Protein AF-A0A396L879-F1 (afdb_monomer_lite)

Foldseek 3Di:
DDDPVNVVVVVVVVVVVVVVVVVVVVVVVVVVVVVLVVLVVLLVVVVVVVVCVVVVDDPVPDDPVVVVVVCVVCVVVCCVVVDPPPDDSVNSSVVSVVVVVVVVVPDDPPPPPPPPDDPPDDDDDD

Secondary structure (DSSP, 8-state):
---HHHHHHHHHHHHHHHHHHHHHHHHHHHHHHHHHHHHHHHHHHHHHHHHHHHH-S-TTT--HHHHHHHHHHTHHHHHHHH--TT--HHHHHHHHHHHHHHHHHH--------------------

pLDDT: mean 85.1, std 18.39, range [39.44, 97.62]

Radius of gyration: 29.92 Å; chains: 1; bounding box: 46×77×91 Å

Structure (mmCIF, N/CA/C/O backbone):
data_AF-A0A396L879-F1
#
_entry.id   AF-A0A396L879-F1
#
loop_
_atom_site.group_PDB
_atom_site.id
_atom_site.type_symbol
_atom_site.label_atom_id
_atom_site.label_alt_id
_atom_site.label_comp_id
_atom_site.label_asym_id
_atom_site.label_entity_id
_atom_site.label_seq_id
_atom_site.pdbx_PDB_ins_code
_atom_site.Cartn_x
_atom_site.Cartn_y
_atom_site.Cartn_z
_atom_site.occupancy
_atom_site.B_iso_or_equiv
_atom_site.auth_seq_id
_atom_site.auth_comp_id
_atom_site.auth_asym_id
_atom_site.auth_atom_id
_atom_site.pdbx_PDB_model_num
ATOM 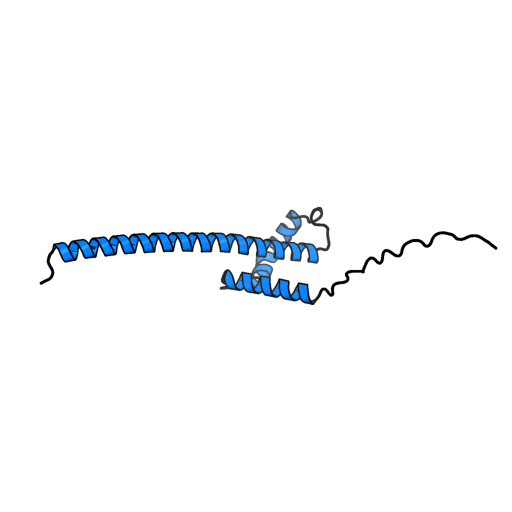1 N N . MET A 1 1 ? -22.678 -3.449 53.015 1.00 74.94 1 MET A N 1
ATOM 2 C CA . MET A 1 1 ? -22.631 -4.714 52.253 1.00 74.94 1 MET A CA 1
ATOM 3 C C . MET A 1 1 ? -23.192 -4.381 50.881 1.00 74.94 1 MET A C 1
ATOM 5 O O . MET A 1 1 ? -24.262 -3.789 50.853 1.00 74.94 1 MET A O 1
ATOM 9 N N . ALA A 1 2 ? -22.449 -4.598 49.793 1.00 76.88 2 ALA A N 1
ATOM 10 C CA . ALA A 1 2 ? -22.960 -4.286 48.455 1.00 76.88 2 ALA A CA 1
ATOM 11 C C . ALA A 1 2 ? -24.166 -5.185 48.154 1.00 76.88 2 ALA A C 1
ATOM 13 O O . ALA A 1 2 ? -24.121 -6.385 48.440 1.00 76.88 2 ALA A O 1
ATOM 14 N N . THR A 1 3 ? -25.242 -4.595 47.649 1.00 87.31 3 THR A N 1
ATOM 15 C CA . THR A 1 3 ? -26.474 -5.313 47.326 1.00 87.31 3 THR A CA 1
ATOM 16 C C . THR A 1 3 ? -26.367 -5.953 45.946 1.00 87.31 3 THR A C 1
ATOM 18 O O . THR A 1 3 ? -25.533 -5.572 45.128 1.00 87.31 3 THR A O 1
ATOM 21 N N . ILE A 1 4 ? -27.212 -6.948 45.674 1.00 89.12 4 ILE A N 1
ATOM 22 C CA . ILE A 1 4 ? -27.250 -7.625 44.369 1.00 89.12 4 ILE A CA 1
ATOM 23 C C . ILE A 1 4 ? -27.503 -6.609 43.237 1.00 89.12 4 ILE A C 1
ATOM 25 O O . ILE A 1 4 ? -26.839 -6.679 42.206 1.00 89.12 4 ILE A O 1
ATOM 29 N N . GLN A 1 5 ? -28.343 -5.596 43.478 1.00 86.88 5 GLN A N 1
ATOM 30 C CA . GLN A 1 5 ? -28.593 -4.496 42.537 1.00 86.88 5 GLN A CA 1
ATOM 31 C C . GLN A 1 5 ? -27.338 -3.669 42.223 1.00 86.88 5 GLN A C 1
ATOM 33 O O . GLN A 1 5 ? -27.098 -3.341 41.063 1.00 86.88 5 GLN A O 1
ATOM 38 N N . ASP A 1 6 ? -26.481 -3.397 43.215 1.00 89.06 6 ASP A N 1
ATOM 39 C CA . ASP A 1 6 ? -25.217 -2.677 42.986 1.00 89.06 6 ASP A CA 1
ATOM 40 C C . ASP A 1 6 ? -24.282 -3.454 42.040 1.00 89.06 6 ASP A C 1
ATOM 42 O O . ASP A 1 6 ? -23.508 -2.864 41.279 1.00 89.06 6 ASP A O 1
ATOM 46 N N . PHE A 1 7 ? -24.332 -4.790 42.079 1.00 89.25 7 PHE A N 1
ATOM 47 C CA . PHE A 1 7 ? -23.573 -5.640 41.161 1.00 89.25 7 PHE A CA 1
ATOM 48 C C . PHE A 1 7 ? -24.203 -5.690 39.768 1.00 89.25 7 PHE A C 1
ATOM 50 O O . PHE A 1 7 ? -23.469 -5.616 38.782 1.00 89.25 7 PHE A O 1
ATOM 57 N N . GLU A 1 8 ? -25.530 -5.758 39.671 1.00 91.00 8 GLU A N 1
ATOM 58 C CA . GLU A 1 8 ? -26.256 -5.727 38.396 1.00 91.00 8 GLU A CA 1
ATOM 59 C C . GLU A 1 8 ? -25.994 -4.425 37.627 1.00 91.00 8 GLU A C 1
ATOM 61 O O . GLU A 1 8 ? -25.589 -4.474 36.462 1.00 91.00 8 GLU A O 1
ATOM 66 N N . GLU A 1 9 ? -26.080 -3.268 38.291 1.00 91.81 9 GLU A N 1
ATOM 67 C CA . GLU A 1 9 ? -25.756 -1.977 37.673 1.00 91.81 9 GLU A CA 1
ATOM 68 C C . GLU A 1 9 ? -24.299 -1.896 37.204 1.00 91.81 9 GLU A C 1
ATOM 70 O O . GLU A 1 9 ? -23.996 -1.318 36.156 1.00 91.81 9 GLU A O 1
ATOM 75 N N . ARG A 1 10 ? -23.361 -2.449 37.983 1.00 92.88 10 ARG A N 1
ATOM 76 C CA . ARG A 1 10 ? -21.940 -2.473 37.606 1.00 92.88 10 ARG A CA 1
ATOM 77 C C . ARG A 1 10 ? -21.701 -3.358 36.389 1.00 92.88 10 ARG A C 1
ATOM 79 O O . ARG A 1 10 ? -20.931 -2.963 35.516 1.00 92.88 10 ARG A O 1
ATOM 86 N N . ILE A 1 11 ? -22.370 -4.508 36.308 1.00 93.75 11 ILE A N 1
ATOM 87 C CA . ILE A 1 11 ? -22.310 -5.401 35.144 1.00 93.75 11 ILE A CA 1
ATOM 88 C C . ILE A 1 11 ? -22.859 -4.688 33.907 1.00 93.75 11 ILE A C 1
ATOM 90 O O . ILE A 1 11 ? -22.257 -4.763 32.836 1.00 93.75 11 ILE A O 1
ATOM 94 N N . GLU A 1 12 ? -23.971 -3.967 34.035 1.00 92.75 12 GLU A N 1
ATOM 95 C CA . GLU A 1 12 ? -24.565 -3.239 32.915 1.00 92.75 12 GLU A CA 1
ATOM 96 C C . GLU A 1 12 ? -23.673 -2.081 32.438 1.00 92.75 12 GLU A C 1
ATOM 98 O O . GLU A 1 12 ? -23.410 -1.954 31.237 1.00 92.75 12 GLU A O 1
ATOM 103 N N . LYS A 1 13 ? -23.095 -1.311 33.369 1.00 94.38 13 LYS A N 1
ATOM 104 C CA . LYS A 1 13 ? -22.106 -0.262 33.058 1.00 94.38 13 LYS A CA 1
ATOM 105 C C . LYS A 1 13 ? -20.882 -0.840 32.336 1.00 94.38 13 LYS A C 1
ATOM 107 O O . LYS A 1 13 ? -20.477 -0.303 31.305 1.00 94.38 13 LYS A O 1
ATOM 112 N N . GLN A 1 14 ? -20.342 -1.969 32.799 1.00 94.88 14 GLN A N 1
ATOM 113 C CA . GLN A 1 14 ? -19.202 -2.637 32.156 1.00 94.88 14 GLN A CA 1
ATOM 114 C C . GLN A 1 14 ? -19.534 -3.179 30.760 1.00 94.88 14 GLN A C 1
ATOM 116 O O . GLN A 1 14 ? -18.724 -3.049 29.842 1.00 94.88 14 GLN A O 1
ATOM 121 N N . LYS A 1 15 ? -20.732 -3.743 30.558 1.00 94.12 15 LYS A N 1
ATOM 122 C CA . LYS A 1 15 ? -21.195 -4.175 29.228 1.00 94.12 15 LYS A CA 1
ATOM 123 C C . LYS A 1 15 ? -21.300 -2.995 28.261 1.00 94.12 15 LYS A C 1
ATOM 125 O O . LYS A 1 15 ? -20.865 -3.103 27.114 1.00 94.12 15 LYS A O 1
ATOM 130 N N . ALA A 1 16 ? -21.820 -1.858 28.723 1.00 95.31 16 ALA A N 1
ATOM 131 C CA . ALA A 1 16 ? -21.895 -0.644 27.916 1.00 95.31 16 ALA A CA 1
ATOM 132 C C . ALA A 1 16 ? -20.500 -0.086 27.572 1.00 95.31 16 ALA A C 1
ATOM 134 O O . ALA A 1 16 ? -20.274 0.374 26.450 1.00 95.31 16 ALA A O 1
ATOM 135 N N . GLU A 1 17 ? -19.546 -0.137 28.503 1.00 95.00 17 GLU A N 1
ATOM 136 C CA . GLU A 1 17 ? -18.156 0.256 28.247 1.00 95.00 17 GLU A CA 1
ATOM 137 C C . GLU A 1 17 ? -17.456 -0.673 27.250 1.00 95.00 17 GLU A C 1
ATOM 139 O O . GLU A 1 17 ? -16.808 -0.182 26.321 1.00 95.00 17 GLU A O 1
ATOM 144 N N . LEU A 1 18 ? -17.647 -1.991 27.368 1.00 95.69 18 LEU A N 1
ATOM 145 C CA . LEU A 1 18 ? -17.134 -2.965 26.402 1.00 95.69 18 LEU A CA 1
ATOM 146 C C . LEU A 1 18 ? -17.677 -2.701 24.997 1.00 95.69 18 LEU A C 1
ATOM 148 O O . LEU A 1 18 ? -16.894 -2.594 24.054 1.00 95.69 18 LEU A O 1
ATOM 152 N N . ALA A 1 19 ? -18.987 -2.482 24.857 1.00 95.44 19 ALA A N 1
ATOM 153 C CA . ALA A 1 19 ? -19.594 -2.160 23.566 1.00 95.44 19 ALA A CA 1
ATOM 154 C C . ALA A 1 19 ? -19.004 -0.875 22.948 1.00 95.44 19 ALA A C 1
ATOM 156 O O . ALA A 1 19 ? -18.716 -0.823 21.748 1.00 95.44 19 ALA A O 1
ATOM 157 N N . LYS A 1 20 ? -18.753 0.160 23.764 1.00 95.75 20 LYS A N 1
ATOM 158 C CA . LYS A 1 20 ? -18.093 1.397 23.309 1.00 95.75 20 LYS A CA 1
ATOM 159 C C . LYS A 1 20 ? -16.655 1.145 22.851 1.00 95.75 20 LYS A C 1
ATOM 161 O O . LYS A 1 20 ? -16.229 1.724 21.849 1.00 95.75 20 LYS A O 1
ATOM 166 N N . LEU A 1 21 ? -15.897 0.313 23.564 1.00 96.06 21 LEU A N 1
ATOM 167 C CA . LEU A 1 21 ? -14.520 -0.027 23.195 1.00 96.06 21 LEU A CA 1
ATOM 168 C C . LEU A 1 21 ? -14.460 -0.866 21.915 1.00 96.06 21 LEU A C 1
ATOM 170 O O . LEU A 1 21 ? -13.636 -0.584 21.046 1.00 96.06 21 LEU A O 1
ATOM 174 N N . GLU A 1 22 ? -15.364 -1.826 21.744 1.00 95.12 22 GLU A N 1
ATOM 175 C CA . GLU A 1 22 ? -15.472 -2.612 20.513 1.00 95.12 22 GLU A CA 1
ATOM 176 C C . GLU A 1 22 ? -15.817 -1.742 19.301 1.00 95.12 22 GLU A C 1
ATOM 178 O O . GLU A 1 22 ? -15.219 -1.898 18.233 1.00 95.12 22 GLU A O 1
ATOM 183 N N . ALA A 1 23 ? -16.731 -0.780 19.464 1.00 96.00 23 ALA A N 1
ATOM 184 C CA . ALA A 1 23 ? -17.054 0.181 18.414 1.00 96.00 23 ALA A CA 1
ATOM 185 C C . ALA A 1 23 ? -15.834 1.041 18.041 1.00 96.00 23 ALA A C 1
ATOM 187 O O . ALA A 1 23 ? -15.517 1.185 16.857 1.00 96.00 23 ALA A O 1
ATOM 188 N N . LYS A 1 24 ? -15.096 1.551 19.039 1.00 96.00 24 LYS A N 1
ATOM 189 C CA . LYS A 1 24 ? -13.851 2.309 18.816 1.00 96.00 24 LYS A CA 1
ATOM 190 C C . LYS A 1 24 ? -12.784 1.469 18.112 1.00 96.00 24 LYS A C 1
ATOM 192 O O . LYS A 1 24 ? -12.133 1.970 17.199 1.00 96.00 24 LYS A O 1
ATOM 197 N N . LYS A 1 25 ? -12.625 0.197 18.489 1.00 96.31 25 LYS A N 1
ATOM 198 C CA . LYS A 1 25 ? -11.681 -0.729 17.846 1.00 96.31 25 LYS A CA 1
ATOM 199 C C . LYS A 1 25 ? -12.023 -0.933 16.370 1.00 96.31 25 LYS A C 1
ATOM 201 O O . LYS A 1 25 ? -11.161 -0.731 15.518 1.00 96.31 25 LYS A O 1
ATOM 206 N N . LYS A 1 26 ? -13.287 -1.242 16.058 1.00 96.38 26 LYS A N 1
ATOM 207 C CA . LYS A 1 26 ? -13.755 -1.410 14.669 1.00 96.38 26 LYS A CA 1
ATOM 208 C C . LYS A 1 26 ? -13.527 -0.152 13.831 1.00 96.38 26 LYS A C 1
ATOM 210 O O . LYS A 1 26 ? -13.155 -0.248 12.663 1.00 96.38 26 LYS A O 1
ATOM 215 N N . GLU A 1 27 ? -13.736 1.023 14.416 1.00 95.75 27 GLU A N 1
ATOM 216 C CA . GLU A 1 27 ? -13.508 2.298 13.736 1.00 95.75 27 GLU A CA 1
ATOM 217 C C . GLU A 1 27 ? -12.018 2.561 13.464 1.00 95.75 27 GLU A C 1
ATOM 219 O O . GLU A 1 27 ? -11.640 2.943 12.355 1.00 95.75 27 GLU A O 1
ATOM 224 N N . LEU A 1 28 ? -11.142 2.296 14.435 1.00 95.69 28 LEU A N 1
ATOM 225 C CA . LEU A 1 28 ? -9.695 2.410 14.236 1.00 95.69 28 LEU A CA 1
ATOM 226 C C . LEU A 1 28 ? -9.185 1.434 13.168 1.00 95.69 28 LEU A C 1
ATOM 228 O O . LEU A 1 28 ? -8.383 1.819 12.318 1.00 95.69 28 LEU A O 1
ATOM 232 N N . GLU A 1 29 ? -9.691 0.202 13.143 1.00 95.81 29 GLU A N 1
ATOM 233 C CA . GLU A 1 29 ? -9.354 -0.780 12.108 1.00 95.81 29 GLU A CA 1
ATOM 234 C C . GLU A 1 29 ? -9.775 -0.319 10.705 1.00 95.81 29 GLU A C 1
ATOM 236 O O . GLU A 1 29 ? -9.029 -0.518 9.742 1.00 95.81 29 GLU A O 1
ATOM 241 N N . LYS A 1 30 ? -10.942 0.330 10.566 1.00 96.69 30 LYS A N 1
ATOM 242 C CA . LYS A 1 30 ? -11.360 0.943 9.293 1.00 96.69 30 LYS A CA 1
ATOM 243 C C . LYS A 1 30 ? -10.380 2.029 8.856 1.00 96.69 30 LYS A C 1
ATOM 245 O O . LYS A 1 30 ? -9.899 1.981 7.725 1.00 96.69 30 LYS A O 1
ATOM 250 N N . LYS A 1 31 ? -10.005 2.937 9.762 1.00 96.06 31 LYS A N 1
ATOM 251 C CA . LYS A 1 31 ? -9.030 4.005 9.479 1.00 96.06 31 LYS A CA 1
ATOM 252 C C . LYS A 1 31 ? -7.669 3.457 9.066 1.00 96.06 31 LYS A C 1
ATOM 254 O O . LYS A 1 31 ? -7.068 3.958 8.116 1.00 96.06 31 LYS A O 1
ATOM 259 N N . ILE A 1 32 ? -7.189 2.407 9.735 1.00 94.62 32 ILE A N 1
ATOM 260 C CA . ILE A 1 32 ? -5.931 1.742 9.375 1.00 94.62 32 ILE A CA 1
ATOM 261 C C . ILE A 1 32 ? -6.025 1.155 7.965 1.00 94.62 32 ILE A C 1
ATOM 263 O O . ILE A 1 32 ? -5.120 1.379 7.158 1.00 94.62 32 ILE A O 1
ATOM 267 N N . ARG A 1 33 ? -7.124 0.464 7.636 1.00 94.88 33 ARG A N 1
ATOM 268 C CA . ARG A 1 33 ? -7.346 -0.104 6.296 1.00 94.88 33 ARG A CA 1
ATOM 269 C C . ARG A 1 33 ? -7.386 0.966 5.208 1.00 94.88 33 ARG A C 1
ATOM 271 O O . ARG A 1 33 ? -6.711 0.824 4.191 1.00 94.88 33 ARG A O 1
ATOM 278 N N . GLU A 1 34 ? -8.128 2.046 5.422 1.00 95.81 34 GLU A N 1
ATOM 279 C CA . GLU A 1 34 ? -8.226 3.149 4.460 1.00 95.81 34 GLU A CA 1
ATOM 280 C C . GLU A 1 34 ? -6.888 3.856 4.248 1.00 95.81 34 GLU A C 1
ATOM 282 O O . GLU A 1 34 ? -6.482 4.102 3.111 1.00 95.81 34 GLU A O 1
ATOM 287 N N . ARG A 1 35 ? -6.170 4.149 5.336 1.00 96.06 35 ARG A N 1
ATOM 288 C CA . ARG A 1 35 ? -4.829 4.735 5.279 1.00 96.06 35 ARG A CA 1
ATOM 289 C C . ARG A 1 35 ? -3.868 3.829 4.515 1.00 96.06 35 ARG A C 1
ATOM 291 O O . ARG A 1 35 ? -3.163 4.315 3.636 1.00 96.06 35 ARG A O 1
ATOM 298 N N . ASN A 1 36 ? -3.882 2.524 4.792 1.00 95.38 36 ASN A N 1
ATOM 299 C CA . ASN A 1 36 ? -3.024 1.568 4.098 1.00 95.38 36 ASN A CA 1
ATOM 300 C C . ASN A 1 36 ? -3.352 1.501 2.597 1.00 95.38 36 ASN A C 1
ATOM 302 O O . ASN A 1 36 ? -2.448 1.500 1.766 1.00 95.38 36 ASN A O 1
ATOM 306 N N . ARG A 1 37 ? -4.639 1.556 2.225 1.00 95.81 37 ARG A N 1
ATOM 307 C CA . ARG A 1 37 ? -5.058 1.647 0.816 1.00 95.81 37 ARG A CA 1
ATOM 308 C C . ARG A 1 37 ? -4.499 2.901 0.137 1.00 95.81 37 ARG A C 1
ATOM 310 O O . ARG A 1 37 ? -3.949 2.802 -0.959 1.00 95.81 37 ARG A O 1
ATOM 317 N N . LYS A 1 38 ? -4.601 4.064 0.791 1.00 96.94 38 LYS A N 1
ATOM 318 C CA . LYS A 1 38 ? -4.058 5.333 0.274 1.00 96.94 38 LYS A CA 1
ATOM 319 C C . LYS A 1 38 ? -2.542 5.260 0.100 1.00 96.94 38 LYS A C 1
ATOM 321 O O . LYS A 1 38 ? -2.027 5.613 -0.955 1.00 96.94 38 LYS A O 1
ATOM 326 N N . TRP A 1 39 ? -1.824 4.782 1.112 1.00 97.00 39 TRP A N 1
ATOM 327 C CA . TRP A 1 39 ? -0.366 4.685 1.061 1.00 97.00 39 TRP A CA 1
ATOM 328 C C . TRP A 1 39 ? 0.116 3.691 0.012 1.00 97.00 39 TRP A C 1
ATOM 330 O O . TRP A 1 39 ? 1.033 4.021 -0.735 1.00 97.00 39 TRP A O 1
ATOM 340 N N . ARG A 1 40 ? -0.548 2.538 -0.124 1.00 96.81 40 ARG A N 1
ATOM 341 C CA . ARG A 1 40 ? -0.262 1.580 -1.196 1.00 96.81 40 ARG A CA 1
ATOM 342 C C . ARG A 1 40 ? -0.387 2.231 -2.572 1.00 96.81 40 ARG A C 1
ATOM 344 O O . ARG A 1 40 ? 0.540 2.122 -3.362 1.00 96.81 40 ARG A O 1
ATOM 351 N N . SER A 1 41 ? -1.475 2.962 -2.829 1.00 96.38 41 SER A N 1
ATOM 352 C CA . SER A 1 41 ? -1.667 3.668 -4.105 1.00 96.38 41 SER A CA 1
ATOM 353 C C . SER A 1 41 ? -0.535 4.652 -4.406 1.00 96.38 41 SER A C 1
ATOM 355 O O . SER A 1 41 ? -0.063 4.711 -5.537 1.00 96.38 41 SER A O 1
ATOM 357 N N . LEU A 1 42 ? -0.081 5.410 -3.402 1.00 96.12 42 LEU A N 1
ATOM 358 C CA . LEU A 1 42 ? 1.012 6.372 -3.568 1.00 96.12 42 LEU A CA 1
ATOM 359 C C . LEU A 1 42 ? 2.349 5.688 -3.878 1.00 96.12 42 LEU A C 1
ATOM 361 O O . LEU A 1 42 ? 3.111 6.183 -4.707 1.00 96.12 42 LEU A O 1
ATOM 365 N N . VAL A 1 43 ? 2.638 4.566 -3.215 1.00 95.38 43 VAL A N 1
ATOM 366 C CA . VAL A 1 43 ? 3.856 3.785 -3.467 1.00 95.38 43 VAL A CA 1
ATOM 367 C C . VAL A 1 43 ? 3.822 3.184 -4.870 1.00 95.38 43 VAL A C 1
ATOM 369 O O . VAL A 1 43 ? 4.800 3.316 -5.597 1.00 95.38 43 VAL A O 1
ATOM 372 N N . THR A 1 44 ? 2.696 2.594 -5.284 1.00 94.88 44 THR A N 1
ATOM 373 C CA . THR A 1 44 ? 2.542 2.022 -6.630 1.00 94.88 44 THR A CA 1
ATOM 374 C C . THR A 1 44 ? 2.709 3.079 -7.720 1.00 94.88 44 THR A C 1
ATOM 376 O O . THR A 1 44 ? 3.434 2.836 -8.678 1.00 94.88 44 THR A O 1
ATOM 379 N N . HIS A 1 45 ? 2.120 4.268 -7.553 1.00 95.12 45 HIS A N 1
ATOM 380 C CA . HIS A 1 45 ? 2.297 5.370 -8.504 1.00 95.12 45 HIS A CA 1
ATOM 381 C C . HIS A 1 45 ? 3.770 5.781 -8.626 1.00 95.12 45 HIS A C 1
ATOM 383 O O . HIS A 1 45 ? 4.320 5.832 -9.720 1.00 95.12 45 HIS A O 1
ATOM 389 N N . SER A 1 46 ? 4.440 5.991 -7.490 1.00 94.31 46 SER A N 1
ATOM 390 C CA . SER A 1 46 ? 5.859 6.358 -7.460 1.00 94.31 46 SER A CA 1
ATOM 391 C C . SER A 1 46 ? 6.781 5.274 -8.032 1.00 94.31 46 SER A C 1
ATOM 393 O O . SER A 1 46 ? 7.857 5.599 -8.538 1.00 94.31 46 SER A O 1
ATOM 395 N N . ALA A 1 47 ? 6.418 3.998 -7.900 1.00 93.94 47 ALA A N 1
ATOM 396 C CA . ALA A 1 47 ? 7.149 2.898 -8.518 1.00 93.94 47 ALA A CA 1
ATOM 397 C C . ALA A 1 47 ? 6.963 2.914 -10.043 1.00 93.94 47 ALA A C 1
ATOM 399 O O . ALA A 1 47 ? 7.953 2.858 -10.764 1.00 93.94 47 ALA A O 1
ATOM 400 N N . GLY A 1 48 ? 5.728 3.094 -10.526 1.00 93.88 48 GLY A N 1
ATOM 401 C CA . GLY A 1 48 ? 5.428 3.227 -11.956 1.00 93.88 48 GLY A CA 1
ATOM 402 C C . GLY A 1 48 ? 6.153 4.406 -12.611 1.00 93.88 48 GLY A C 1
ATOM 403 O O . GLY A 1 48 ? 6.773 4.235 -13.653 1.00 93.88 48 GLY A O 1
ATOM 404 N N . GLU A 1 49 ? 6.187 5.569 -11.953 1.00 93.62 49 GLU A N 1
ATOM 405 C CA . GLU A 1 49 ? 7.004 6.715 -12.390 1.00 93.62 49 GLU A CA 1
ATOM 406 C C . GLU A 1 49 ? 8.489 6.355 -12.531 1.00 93.62 49 GLU A C 1
ATOM 408 O O . GLU A 1 49 ? 9.158 6.821 -13.449 1.00 93.62 49 GLU A O 1
ATOM 413 N N . SER A 1 50 ? 9.018 5.526 -11.624 1.00 93.19 50 SER A N 1
ATOM 414 C CA . SER A 1 50 ? 10.425 5.111 -11.675 1.00 93.19 50 SER A CA 1
ATOM 415 C C . SER A 1 50 ? 10.690 4.199 -12.871 1.00 93.19 50 SER A C 1
ATOM 417 O O . SER A 1 50 ? 11.726 4.337 -13.511 1.00 93.19 50 SER A O 1
ATOM 419 N N . VAL A 1 51 ? 9.748 3.305 -13.192 1.00 94.38 51 VAL A N 1
ATOM 420 C CA . VAL A 1 51 ? 9.821 2.448 -14.384 1.00 94.38 51 VAL A CA 1
ATOM 421 C C . VAL A 1 51 ? 9.767 3.299 -15.652 1.00 94.38 51 VAL A C 1
ATOM 423 O O . VAL A 1 51 ? 10.649 3.173 -16.493 1.00 94.38 51 VAL A O 1
ATOM 426 N N . LEU A 1 52 ? 8.803 4.219 -15.762 1.00 94.62 52 LEU A N 1
ATOM 427 C CA . LEU A 1 52 ? 8.685 5.111 -16.922 1.00 94.62 52 LEU A CA 1
ATOM 428 C C . LEU A 1 52 ? 9.941 5.969 -17.115 1.00 94.62 52 LEU A C 1
ATOM 430 O O . LEU A 1 52 ? 10.464 6.063 -18.222 1.00 94.62 52 LEU A O 1
ATOM 434 N N . SER A 1 53 ? 10.476 6.531 -16.028 1.00 93.44 53 SER A N 1
ATOM 435 C CA . SER A 1 53 ? 11.722 7.298 -16.070 1.00 93.44 53 SER A CA 1
ATOM 436 C C . SER A 1 53 ? 12.933 6.455 -16.478 1.00 93.44 53 SER A C 1
ATOM 438 O O . SER A 1 53 ? 13.853 7.004 -17.076 1.00 93.44 53 SER A O 1
ATOM 440 N N . ALA A 1 54 ? 12.971 5.166 -16.130 1.00 93.75 54 ALA A N 1
ATOM 441 C CA . ALA A 1 54 ? 14.085 4.281 -16.463 1.00 93.75 54 ALA A CA 1
ATOM 442 C C . ALA A 1 54 ? 14.037 3.805 -17.921 1.00 93.75 54 ALA A C 1
ATOM 444 O O . ALA A 1 54 ? 15.078 3.713 -18.565 1.00 93.75 54 ALA A O 1
ATOM 445 N N . VAL A 1 55 ? 12.840 3.513 -18.438 1.00 93.75 55 VAL A N 1
ATOM 446 C CA . 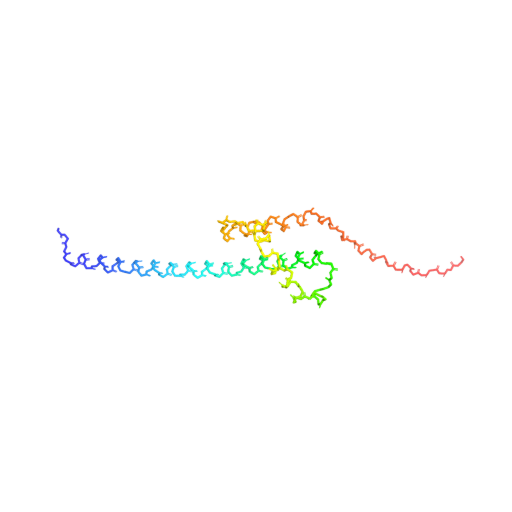VAL A 1 55 ? 12.649 3.089 -19.834 1.00 93.75 55 VAL A CA 1
ATOM 447 C C . VAL A 1 55 ? 12.792 4.276 -20.794 1.00 93.75 55 VAL A C 1
ATOM 449 O O . VAL A 1 55 ? 13.247 4.100 -21.920 1.00 93.75 55 VAL A O 1
ATOM 452 N N . GLY A 1 56 ? 12.447 5.492 -20.355 1.00 92.62 56 GLY A N 1
ATOM 453 C CA . GLY A 1 56 ? 12.618 6.717 -21.143 1.00 92.62 56 GLY A CA 1
ATOM 454 C C . GLY A 1 56 ? 11.627 6.868 -22.303 1.00 92.62 56 GLY A C 1
ATOM 455 O O . GLY A 1 56 ? 11.798 7.762 -23.128 1.00 92.62 56 GLY A O 1
ATOM 456 N N . CYS A 1 57 ? 10.601 6.015 -22.369 1.00 92.12 57 CYS A N 1
ATOM 457 C CA . CYS A 1 57 ? 9.520 6.099 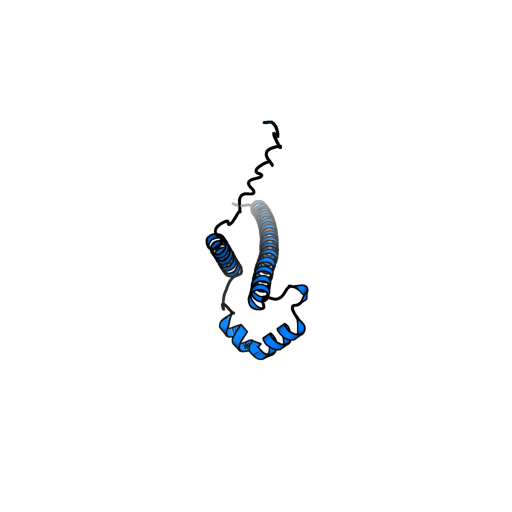-23.347 1.00 92.12 57 CYS A CA 1
ATOM 458 C C . CYS A 1 57 ? 8.311 6.865 -22.792 1.00 92.12 57 CYS A C 1
ATOM 460 O O . CYS A 1 57 ? 8.170 7.061 -21.578 1.00 92.12 57 CYS A O 1
ATOM 462 N N . ALA A 1 58 ? 7.400 7.270 -23.680 1.00 92.12 58 ALA A N 1
ATOM 463 C CA . ALA A 1 58 ? 6.111 7.797 -23.249 1.00 92.12 58 ALA A CA 1
ATOM 464 C C . ALA A 1 58 ? 5.277 6.698 -22.561 1.00 92.12 58 ALA A C 1
ATOM 466 O O . ALA A 1 58 ? 5.455 5.505 -22.812 1.00 92.12 58 ALA A O 1
ATOM 467 N N . TRP A 1 59 ? 4.330 7.083 -21.699 1.00 92.31 59 TRP A N 1
ATOM 468 C CA . TRP A 1 59 ? 3.530 6.112 -20.937 1.00 92.31 59 TRP A CA 1
ATOM 469 C C . TRP A 1 59 ? 2.666 5.209 -21.826 1.00 92.31 59 TRP A C 1
ATOM 471 O O . TRP A 1 59 ? 2.369 4.083 -21.441 1.00 92.31 59 TRP A O 1
ATOM 481 N N . GLN A 1 60 ? 2.282 5.688 -23.011 1.00 95.56 60 GLN A N 1
ATOM 482 C CA . GLN A 1 60 ? 1.518 4.936 -24.009 1.00 95.56 60 GLN A CA 1
ATOM 483 C C . GLN A 1 60 ? 2.367 3.907 -24.763 1.00 95.56 60 GLN A C 1
ATOM 485 O O . GLN A 1 60 ? 1.819 2.967 -25.328 1.00 95.56 60 GLN A O 1
ATOM 490 N N . GLU A 1 61 ? 3.683 4.112 -24.812 1.00 95.50 61 GLU A N 1
ATOM 491 C CA . GLU A 1 61 ? 4.628 3.275 -25.561 1.00 95.50 61 GLU A CA 1
ATOM 492 C C . GLU A 1 61 ? 5.185 2.129 -24.710 1.00 95.50 61 GLU A C 1
ATOM 494 O O . GLU A 1 61 ? 5.853 1.238 -25.231 1.00 95.50 61 GLU A O 1
ATOM 499 N N . LEU A 1 62 ? 4.913 2.141 -23.401 1.00 95.62 62 LEU A N 1
ATOM 500 C CA . LEU A 1 62 ? 5.341 1.085 -22.497 1.00 95.62 62 LEU A CA 1
ATOM 501 C C . LEU A 1 62 ? 4.576 -0.211 -22.803 1.00 95.62 62 LEU A C 1
ATOM 503 O O . LEU A 1 62 ? 3.396 -0.343 -22.473 1.00 95.62 62 LEU A O 1
ATOM 507 N N . ASP A 1 63 ? 5.273 -1.187 -23.381 1.00 96.06 63 ASP A N 1
ATOM 508 C CA . ASP A 1 63 ? 4.758 -2.545 -23.548 1.00 96.06 63 ASP A CA 1
ATOM 509 C C . ASP A 1 63 ? 4.720 -3.263 -22.189 1.00 96.06 63 ASP A C 1
ATOM 511 O O . ASP A 1 63 ? 5.739 -3.720 -21.658 1.00 96.06 63 ASP A O 1
ATOM 515 N N . LEU A 1 64 ? 3.516 -3.349 -21.622 1.00 95.12 64 LEU A N 1
ATOM 516 C CA . LEU A 1 64 ? 3.271 -4.014 -20.345 1.00 95.12 64 LEU A CA 1
ATOM 517 C C . LEU A 1 64 ? 3.490 -5.529 -20.424 1.00 95.12 64 LEU A C 1
ATOM 519 O O . LEU A 1 64 ? 3.986 -6.107 -19.462 1.00 95.12 64 LEU A O 1
ATOM 523 N N . ASP A 1 65 ? 3.212 -6.168 -21.564 1.00 97.00 65 ASP A N 1
ATOM 524 C CA . ASP A 1 65 ? 3.420 -7.609 -21.709 1.00 97.00 65 ASP A CA 1
ATOM 525 C C . ASP A 1 65 ? 4.918 -7.939 -21.749 1.00 97.00 65 ASP A C 1
ATOM 527 O O . ASP A 1 65 ? 5.366 -8.954 -21.210 1.00 97.00 65 ASP A O 1
ATOM 531 N N . ALA A 1 66 ? 5.725 -7.104 -22.412 1.00 96.44 66 ALA A N 1
ATOM 532 C CA . ALA A 1 66 ? 7.180 -7.246 -22.403 1.00 96.44 66 ALA A CA 1
ATOM 533 C C . ALA A 1 66 ? 7.762 -7.014 -21.001 1.00 96.44 66 ALA A C 1
ATOM 535 O O . ALA A 1 66 ? 8.609 -7.798 -20.563 1.00 96.44 66 ALA A O 1
ATOM 536 N N . LEU A 1 67 ? 7.276 -5.993 -20.284 1.00 95.50 67 LEU A N 1
ATOM 537 C CA . LEU A 1 67 ? 7.666 -5.724 -18.899 1.00 95.50 67 LEU A CA 1
ATOM 538 C C . LEU A 1 67 ? 7.321 -6.902 -17.976 1.00 95.50 67 LEU A C 1
ATOM 540 O O . LEU A 1 67 ? 8.174 -7.339 -17.205 1.00 95.50 67 LEU A O 1
ATOM 544 N N . ASP A 1 68 ? 6.117 -7.460 -18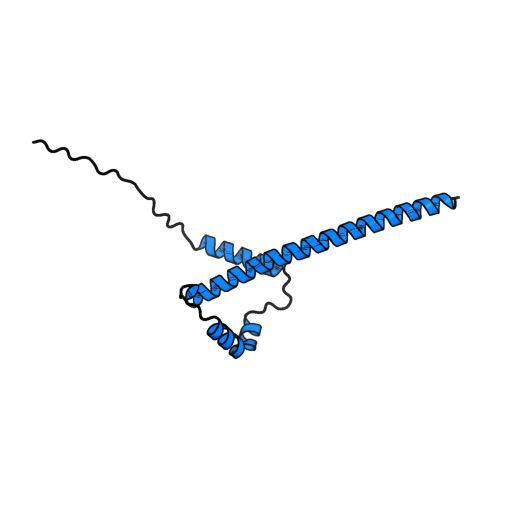.089 1.00 95.88 68 ASP A N 1
ATOM 545 C CA . ASP A 1 68 ? 5.680 -8.594 -17.272 1.00 95.88 68 ASP A CA 1
ATOM 546 C C . ASP A 1 68 ? 6.517 -9.848 -17.549 1.00 95.88 68 ASP A C 1
ATOM 548 O O . ASP A 1 68 ? 6.959 -10.517 -16.612 1.00 95.88 68 ASP A O 1
ATOM 552 N N . ARG A 1 69 ? 6.814 -10.148 -18.823 1.00 97.62 69 ARG A N 1
ATOM 553 C CA . ARG A 1 69 ? 7.708 -11.265 -19.185 1.00 97.62 69 ARG A CA 1
ATOM 554 C C . ARG A 1 69 ? 9.116 -11.071 -18.624 1.00 97.62 69 ARG A C 1
ATOM 556 O O . ARG A 1 69 ? 9.708 -12.038 -18.148 1.00 97.62 69 ARG A O 1
ATOM 563 N N . PHE A 1 70 ? 9.638 -9.845 -18.663 1.00 96.12 70 PHE A N 1
ATOM 564 C CA . PHE A 1 70 ? 10.948 -9.516 -18.103 1.00 96.12 70 PHE A CA 1
ATOM 565 C C . PHE A 1 70 ? 10.981 -9.681 -16.578 1.00 96.12 70 PHE A C 1
ATOM 567 O O . PHE A 1 70 ? 11.906 -10.290 -16.040 1.00 96.12 70 PHE A O 1
ATOM 574 N N . LEU A 1 71 ? 9.963 -9.181 -15.872 1.00 95.12 71 LEU A N 1
ATOM 575 C CA . LEU A 1 71 ? 9.864 -9.329 -14.420 1.00 95.12 71 LEU A CA 1
ATOM 576 C C . LEU A 1 71 ? 9.680 -10.792 -14.012 1.00 95.12 71 LEU A C 1
ATOM 578 O O . LEU A 1 71 ? 10.256 -11.218 -13.017 1.00 95.12 71 LEU A O 1
ATOM 582 N N . ALA A 1 72 ? 8.929 -11.576 -14.788 1.00 96.06 72 ALA A N 1
ATOM 583 C CA . ALA A 1 72 ? 8.765 -13.003 -14.542 1.00 96.06 72 ALA A CA 1
ATOM 584 C C . ALA A 1 72 ? 10.077 -13.783 -14.725 1.00 96.06 72 ALA A C 1
ATOM 586 O O . ALA A 1 72 ? 10.345 -14.700 -13.949 1.00 96.06 72 ALA A O 1
ATOM 587 N N . SER A 1 73 ? 10.914 -13.420 -15.706 1.00 97.56 73 SER A N 1
ATOM 588 C CA . SER A 1 73 ? 12.208 -14.081 -15.919 1.00 97.56 73 SER A CA 1
ATOM 589 C C . SER A 1 73 ? 13.282 -13.698 -14.896 1.00 97.56 73 SER A C 1
ATOM 591 O O . SER A 1 73 ? 14.244 -14.446 -14.742 1.00 97.56 73 SER A O 1
ATOM 593 N N . HIS A 1 74 ? 13.099 -12.595 -14.162 1.00 96.00 74 HIS A N 1
ATOM 594 C CA . HIS A 1 74 ? 14.024 -12.113 -13.125 1.00 96.00 74 HIS A CA 1
ATOM 595 C C . HIS A 1 74 ? 13.366 -12.019 -11.738 1.00 96.00 74 HIS A C 1
ATOM 597 O O . HIS A 1 74 ? 13.822 -11.265 -10.879 1.00 96.00 74 HIS A O 1
ATOM 603 N N . ALA A 1 75 ? 12.280 -12.763 -11.504 1.00 93.88 75 ALA A N 1
ATOM 604 C CA . ALA A 1 75 ? 11.430 -12.585 -10.326 1.00 93.88 75 ALA A CA 1
ATOM 605 C C . ALA A 1 75 ? 12.196 -12.732 -9.000 1.00 93.88 75 ALA A C 1
ATOM 607 O O . ALA A 1 75 ? 12.013 -11.916 -8.095 1.00 93.88 75 ALA A O 1
ATOM 608 N N . ASP A 1 76 ? 13.077 -13.730 -8.902 1.00 95.19 76 ASP A N 1
ATOM 609 C CA . ASP A 1 76 ? 13.853 -13.995 -7.687 1.00 95.19 76 ASP A CA 1
ATOM 610 C C . ASP A 1 76 ? 14.886 -12.894 -7.419 1.00 95.19 76 ASP A C 1
ATOM 612 O O . ASP A 1 76 ? 14.963 -12.377 -6.306 1.00 95.19 76 ASP A O 1
ATOM 616 N N . GLU A 1 77 ? 15.620 -12.463 -8.448 1.00 96.00 77 GLU A N 1
ATOM 617 C CA . GLU A 1 77 ? 16.614 -11.389 -8.340 1.00 96.00 77 GLU A CA 1
ATOM 618 C C . GLU A 1 77 ? 15.961 -10.056 -7.955 1.00 96.00 77 GLU A C 1
ATOM 620 O O . GLU A 1 77 ? 16.413 -9.365 -7.038 1.00 96.00 77 GLU A O 1
ATOM 625 N N . VAL A 1 78 ? 14.851 -9.714 -8.616 1.00 94.06 78 VAL A N 1
ATOM 626 C CA . VAL A 1 78 ? 14.070 -8.509 -8.317 1.00 94.06 78 VAL A CA 1
ATOM 627 C C . VAL A 1 78 ? 13.521 -8.571 -6.892 1.00 94.06 78 VAL A C 1
ATOM 629 O O . VAL A 1 78 ? 13.590 -7.581 -6.159 1.00 94.06 78 VAL A O 1
ATOM 632 N N . SER A 1 79 ? 13.000 -9.727 -6.476 1.00 93.38 79 SER A N 1
ATOM 633 C CA . SER A 1 79 ? 12.506 -9.940 -5.118 1.00 93.38 79 SER A CA 1
ATOM 634 C C . SER A 1 79 ? 13.617 -9.752 -4.086 1.00 93.38 79 SER A C 1
ATOM 636 O O . SER A 1 79 ? 13.441 -8.972 -3.148 1.00 93.38 79 SER A O 1
ATOM 638 N N . ASP A 1 80 ? 14.770 -10.395 -4.252 1.00 95.25 80 ASP A N 1
ATOM 639 C CA . ASP A 1 80 ? 15.863 -10.302 -3.284 1.00 95.25 80 ASP A CA 1
ATOM 640 C C . ASP A 1 80 ? 16.475 -8.898 -3.215 1.00 95.25 80 ASP A C 1
ATOM 642 O O . ASP A 1 80 ? 16.800 -8.426 -2.123 1.00 95.25 80 ASP A O 1
ATOM 646 N N . MET A 1 81 ? 16.566 -8.190 -4.343 1.00 94.50 81 MET A N 1
ATOM 647 C CA . MET A 1 81 ? 17.122 -6.837 -4.388 1.00 94.50 81 MET A CA 1
ATOM 648 C C . MET A 1 81 ? 16.159 -5.775 -3.837 1.00 94.50 81 MET A C 1
ATOM 650 O O . MET A 1 81 ? 16.582 -4.863 -3.123 1.00 94.50 81 MET A O 1
ATOM 654 N N . LEU A 1 82 ? 14.869 -5.850 -4.184 1.00 91.88 82 LEU A N 1
ATOM 655 C CA . LEU A 1 82 ? 13.913 -4.764 -3.926 1.00 91.88 82 LEU A CA 1
ATOM 656 C C . LEU A 1 82 ? 13.045 -4.988 -2.679 1.00 91.88 82 LEU A C 1
ATOM 658 O O . LEU A 1 82 ? 12.381 -4.053 -2.211 1.00 91.88 82 LEU A O 1
ATOM 662 N N . THR A 1 83 ? 13.043 -6.192 -2.101 1.00 93.69 83 THR A N 1
ATOM 663 C CA . THR A 1 83 ? 12.204 -6.502 -0.938 1.00 93.69 83 THR A CA 1
ATOM 664 C C . THR A 1 83 ? 12.859 -6.077 0.371 1.00 93.69 83 THR A C 1
ATOM 666 O O . THR A 1 83 ? 13.775 -6.711 0.888 1.00 93.69 83 THR A O 1
ATOM 669 N N . ALA A 1 84 ? 12.287 -5.059 1.014 1.00 93.25 84 ALA A N 1
ATOM 670 C CA . ALA A 1 84 ? 12.585 -4.759 2.412 1.00 93.25 84 ALA A CA 1
ATOM 671 C C . ALA A 1 84 ? 11.785 -5.678 3.346 1.00 93.25 84 ALA A C 1
ATOM 673 O O . ALA A 1 84 ? 10.664 -5.353 3.756 1.00 93.25 84 ALA A O 1
ATOM 674 N N . ARG A 1 85 ? 12.364 -6.844 3.654 1.00 91.25 85 ARG A N 1
ATOM 675 C CA . ARG A 1 85 ? 11.753 -7.865 4.519 1.00 91.25 85 ARG A CA 1
ATOM 676 C C . ARG A 1 85 ? 11.402 -7.272 5.893 1.00 91.25 85 ARG A C 1
ATOM 678 O O . ARG A 1 85 ? 12.196 -6.550 6.486 1.00 91.25 85 ARG A O 1
ATOM 685 N N . GLY A 1 86 ? 10.196 -7.563 6.385 1.00 91.00 86 GLY A N 1
ATOM 686 C CA . GLY A 1 86 ? 9.707 -7.075 7.683 1.00 91.00 86 GLY A CA 1
ATOM 687 C C . GLY A 1 86 ? 9.230 -5.616 7.714 1.00 91.00 86 GLY A C 1
ATOM 688 O O . GLY A 1 86 ? 8.863 -5.137 8.782 1.00 91.00 86 GLY A O 1
ATOM 689 N N . SER A 1 87 ? 9.203 -4.908 6.577 1.00 93.38 87 SER A N 1
ATOM 690 C CA . SER A 1 87 ? 8.729 -3.518 6.518 1.00 93.38 87 SER A CA 1
ATOM 691 C C . SER A 1 87 ? 7.259 -3.387 6.916 1.00 93.38 87 SER A C 1
ATOM 693 O O . SER A 1 87 ? 6.389 -4.076 6.379 1.00 93.38 87 SER A O 1
ATOM 695 N N . THR A 1 88 ? 6.967 -2.397 7.757 1.00 94.12 88 THR A N 1
ATOM 696 C CA . THR A 1 88 ? 5.594 -1.958 8.032 1.00 94.12 88 THR A CA 1
ATOM 697 C C . THR A 1 88 ? 5.088 -0.992 6.945 1.00 94.12 88 THR A C 1
ATOM 699 O O . THR A 1 88 ? 5.890 -0.445 6.172 1.00 94.12 88 THR A O 1
ATOM 702 N N . PRO A 1 89 ? 3.765 -0.749 6.847 1.00 92.88 89 PRO A N 1
ATOM 703 C CA . PRO A 1 89 ? 3.215 0.301 5.985 1.00 92.88 89 PRO A CA 1
ATOM 704 C C . PRO A 1 89 ? 3.779 1.698 6.285 1.00 92.88 89 PRO A C 1
ATOM 706 O O . PRO A 1 89 ? 3.978 2.499 5.370 1.00 92.88 89 PRO A O 1
ATOM 709 N N . GLU A 1 90 ? 4.054 1.991 7.554 1.00 94.81 90 GLU A N 1
ATOM 710 C CA . GLU A 1 90 ? 4.677 3.228 8.018 1.00 94.81 90 GLU A CA 1
ATOM 711 C C . GLU A 1 90 ? 6.091 3.393 7.451 1.00 94.81 90 GLU A C 1
ATOM 713 O O . GLU A 1 90 ? 6.408 4.452 6.905 1.00 94.81 90 GLU A O 1
ATOM 718 N N . ASP A 1 91 ? 6.908 2.338 7.489 1.00 95.25 91 ASP A N 1
ATOM 719 C CA . ASP A 1 91 ? 8.269 2.355 6.934 1.00 95.25 91 ASP A CA 1
ATOM 720 C C . ASP A 1 91 ? 8.261 2.583 5.417 1.00 95.25 91 ASP A C 1
ATOM 722 O O . ASP A 1 91 ? 9.100 3.303 4.867 1.00 95.25 91 ASP A O 1
ATOM 726 N N . ALA A 1 92 ? 7.297 1.986 4.710 1.00 94.31 92 ALA A N 1
ATOM 727 C CA . ALA A 1 92 ? 7.111 2.215 3.280 1.00 94.31 92 ALA A CA 1
ATOM 728 C C . ALA A 1 92 ? 6.741 3.681 2.994 1.00 94.31 92 ALA A C 1
ATOM 730 O O . ALA A 1 92 ? 7.318 4.307 2.098 1.00 94.31 92 ALA A O 1
ATOM 731 N N . LYS A 1 93 ? 5.834 4.264 3.790 1.00 94.88 93 LYS A N 1
ATOM 732 C CA . LYS A 1 93 ? 5.448 5.674 3.654 1.00 94.88 93 LYS A CA 1
ATOM 733 C C . LYS A 1 93 ? 6.610 6.621 3.955 1.00 94.88 93 LYS A C 1
ATOM 735 O O . LYS A 1 93 ? 6.815 7.571 3.201 1.00 94.88 93 LYS A O 1
ATOM 740 N N . ALA A 1 94 ? 7.392 6.348 4.997 1.00 95.44 94 ALA A N 1
ATOM 741 C CA . ALA A 1 94 ? 8.557 7.151 5.360 1.00 95.44 94 ALA A CA 1
ATOM 742 C C . ALA A 1 94 ? 9.611 7.170 4.241 1.00 95.44 94 ALA A C 1
ATOM 744 O O . ALA A 1 94 ? 10.139 8.231 3.902 1.00 95.44 94 ALA A O 1
ATOM 745 N N . ARG A 1 95 ? 9.871 6.018 3.607 1.00 94.75 95 ARG A N 1
ATOM 746 C CA . ARG A 1 95 ? 10.778 5.924 2.450 1.00 94.75 95 ARG A CA 1
ATOM 747 C C . ARG A 1 95 ? 10.264 6.701 1.244 1.00 94.75 95 ARG A C 1
ATOM 749 O O . ARG A 1 95 ? 11.039 7.422 0.616 1.00 94.75 95 ARG A O 1
ATOM 756 N N . LEU A 1 96 ? 8.964 6.615 0.959 1.00 94.31 96 LEU A N 1
ATOM 757 C CA . LEU A 1 96 ? 8.342 7.406 -0.101 1.00 94.31 96 LEU A CA 1
ATOM 758 C C . LEU A 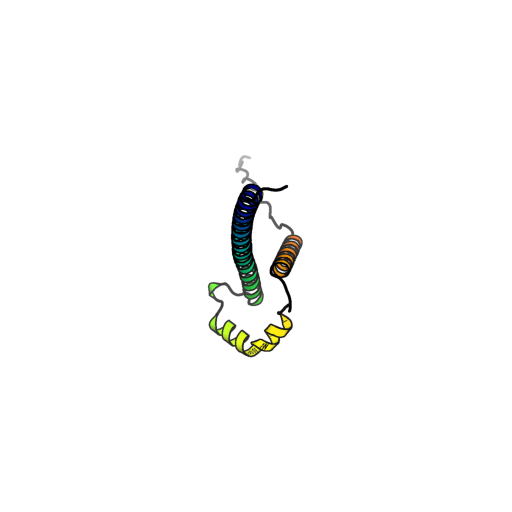1 96 ? 8.479 8.915 0.163 1.00 94.31 96 LEU A C 1
ATOM 760 O O . LEU A 1 96 ? 8.846 9.669 -0.737 1.00 94.31 96 LEU A O 1
ATOM 764 N N . ASP A 1 97 ? 8.232 9.365 1.393 1.00 94.06 97 ASP A N 1
ATOM 765 C CA . ASP A 1 97 ? 8.350 10.782 1.755 1.00 94.06 97 ASP A CA 1
ATOM 766 C C . ASP A 1 97 ? 9.794 11.279 1.696 1.00 94.06 97 ASP A C 1
ATOM 768 O O . ASP A 1 97 ? 10.054 12.390 1.232 1.00 94.06 97 ASP A O 1
ATOM 772 N N . ALA A 1 98 ? 10.751 10.447 2.112 1.00 93.75 98 ALA A N 1
ATOM 773 C CA . ALA A 1 98 ? 12.169 10.742 1.965 1.00 93.75 98 ALA A CA 1
ATOM 774 C C . ALA A 1 98 ? 12.575 10.860 0.487 1.00 93.75 98 ALA A C 1
ATOM 776 O O . ALA A 1 98 ? 13.332 11.766 0.141 1.00 93.75 98 ALA A O 1
ATOM 777 N N . ARG A 1 99 ? 12.044 9.997 -0.393 1.00 89.00 99 ARG A N 1
ATOM 778 C CA . ARG A 1 99 ? 12.269 10.069 -1.847 1.00 89.00 99 ARG A CA 1
ATOM 779 C C . ARG A 1 99 ? 11.752 11.388 -2.423 1.00 89.00 99 ARG A C 1
ATOM 781 O O . ARG A 1 99 ? 12.515 12.084 -3.081 1.00 89.00 99 ARG A O 1
ATOM 788 N N . LYS A 1 100 ? 10.517 11.781 -2.093 1.00 87.75 100 LYS A N 1
ATOM 789 C CA . LYS A 1 100 ? 9.924 13.058 -2.538 1.00 87.75 100 LYS A CA 1
ATOM 790 C C . LYS A 1 100 ? 10.712 14.283 -2.067 1.00 87.75 100 LYS A C 1
ATOM 792 O O . LYS A 1 100 ? 10.887 15.242 -2.807 1.00 87.75 100 LYS A O 1
ATOM 797 N N . LYS A 1 101 ? 11.219 14.256 -0.831 1.00 83.50 101 LYS A N 1
ATOM 798 C CA . LYS A 1 101 ? 12.072 15.336 -0.305 1.00 83.50 101 LYS A CA 1
ATOM 799 C C . LYS A 1 101 ? 13.420 15.426 -1.018 1.00 83.50 101 LYS A C 1
ATOM 801 O O . LYS A 1 101 ? 13.976 16.516 -1.094 1.00 83.50 101 LYS A O 1
ATOM 806 N N . LYS A 1 102 ? 13.968 14.300 -1.488 1.00 78.38 102 LYS A N 1
ATOM 807 C CA . LYS A 1 102 ? 15.213 14.283 -2.264 1.00 78.38 102 LYS A CA 1
ATOM 808 C C . LYS A 1 102 ? 14.989 14.881 -3.649 1.00 78.38 102 LYS A C 1
ATOM 810 O O . LYS A 1 102 ? 15.724 15.793 -3.994 1.00 78.38 102 LYS A O 1
ATOM 815 N N . THR A 1 103 ? 13.946 14.452 -4.364 1.00 72.38 103 THR A N 1
ATOM 816 C CA . THR A 1 103 ? 13.633 14.972 -5.707 1.00 72.38 103 THR A CA 1
ATOM 817 C C . THR A 1 103 ? 13.366 16.479 -5.686 1.00 72.38 103 THR A C 1
ATOM 819 O O . THR A 1 103 ? 13.958 17.202 -6.477 1.00 72.38 103 THR A O 1
ATOM 822 N N . ALA A 1 104 ? 12.612 16.975 -4.696 1.00 68.19 104 ALA A N 1
ATOM 823 C CA . ALA A 1 104 ? 12.342 18.408 -4.527 1.00 68.19 104 ALA A CA 1
ATOM 824 C C . ALA A 1 104 ? 13.576 19.261 -4.162 1.00 68.19 104 ALA A C 1
ATOM 826 O O . ALA A 1 104 ? 13.535 20.478 -4.289 1.00 68.19 104 ALA A O 1
ATOM 827 N N . LYS A 1 105 ? 14.664 18.655 -3.666 1.00 61.41 105 LYS A N 1
ATOM 828 C CA . LYS A 1 105 ? 15.927 19.366 -3.385 1.00 61.41 105 LYS A CA 1
ATOM 829 C C . LYS A 1 105 ? 16.888 19.375 -4.574 1.00 61.41 105 LYS A C 1
ATOM 831 O O . LYS A 1 105 ? 17.793 20.200 -4.596 1.00 61.41 105 LYS A O 1
ATOM 836 N N . THR A 1 106 ? 16.733 18.441 -5.509 1.00 54.88 106 THR A N 1
ATOM 837 C CA . THR A 1 106 ? 17.575 18.318 -6.710 1.00 54.88 106 THR A CA 1
ATOM 838 C C . THR A 1 106 ? 17.035 19.065 -7.922 1.00 54.88 106 THR A C 1
ATOM 840 O O . THR A 1 106 ? 17.788 19.258 -8.867 1.00 54.88 106 THR A O 1
ATOM 843 N N . GLU A 1 107 ? 15.781 19.513 -7.901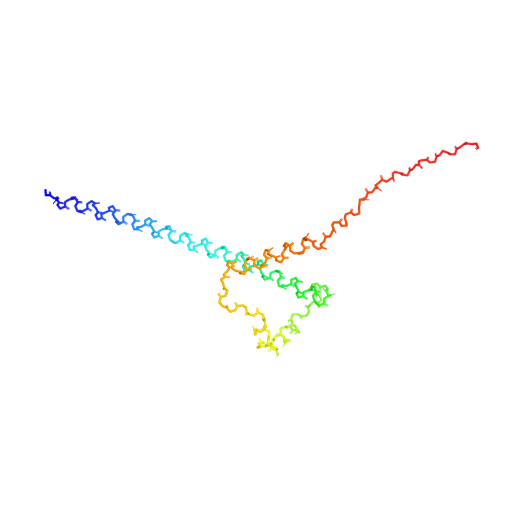 1.00 44.41 107 GLU A N 1
ATOM 844 C CA . GLU A 1 107 ? 15.265 20.473 -8.877 1.00 44.41 107 GLU A CA 1
ATOM 845 C C . GLU A 1 107 ? 15.519 21.898 -8.351 1.00 44.41 107 GLU A C 1
ATOM 847 O O . GLU A 1 107 ? 14.768 22.370 -7.493 1.00 44.41 107 GLU A O 1
ATOM 852 N N . PRO A 1 108 ? 16.566 22.622 -8.801 1.00 43.50 108 PRO A N 1
ATOM 853 C CA . PRO A 1 108 ? 16.501 24.069 -8.741 1.00 43.50 108 PRO A CA 1
ATOM 854 C C . PRO A 1 108 ? 15.353 24.486 -9.658 1.00 43.50 108 PRO A C 1
ATOM 856 O O . PRO A 1 108 ? 15.261 24.039 -10.800 1.00 43.50 108 PRO A O 1
ATOM 859 N N . VAL A 1 109 ? 14.468 25.324 -9.128 1.00 50.31 109 VAL A N 1
ATOM 860 C CA . VAL A 1 109 ? 13.415 26.011 -9.871 1.00 50.31 109 VAL A CA 1
ATOM 861 C C . VAL A 1 109 ? 14.076 26.778 -11.020 1.00 50.31 109 VAL A C 1
ATOM 863 O O . VAL A 1 109 ? 14.529 27.905 -10.853 1.00 50.31 109 VAL A O 1
ATOM 866 N N . ALA A 1 110 ? 14.168 26.148 -12.188 1.00 49.81 110 ALA A N 1
ATOM 867 C CA . ALA A 1 110 ? 14.357 26.827 -13.457 1.00 49.81 110 ALA A CA 1
ATOM 868 C C . ALA A 1 110 ? 12.984 27.351 -13.890 1.00 49.81 110 ALA A C 1
ATOM 870 O O . ALA A 1 110 ? 12.419 26.912 -14.887 1.00 49.81 110 ALA A O 1
ATOM 871 N N . ASP A 1 111 ? 12.421 28.254 -13.088 1.00 43.34 111 ASP A N 1
ATOM 872 C CA . ASP A 1 111 ? 11.323 29.091 -13.542 1.00 43.34 111 ASP A CA 1
ATOM 873 C C . ASP A 1 111 ? 11.974 30.250 -14.289 1.00 43.34 111 ASP A C 1
ATOM 875 O O . ASP A 1 111 ? 12.444 31.234 -13.711 1.00 43.34 111 ASP A O 1
ATOM 879 N N . GLY A 1 112 ? 12.136 30.032 -15.594 1.00 42.16 112 GLY A N 1
ATOM 880 C CA . GLY A 1 112 ? 12.472 31.075 -16.539 1.00 42.16 112 GLY A CA 1
ATOM 881 C C . GLY A 1 112 ? 11.388 32.133 -16.451 1.00 42.16 112 GLY A C 1
ATOM 882 O O . GLY A 1 112 ? 10.315 31.973 -17.026 1.00 42.16 112 GLY A O 1
ATOM 883 N N . GLY A 1 113 ? 11.683 33.201 -15.711 1.00 39.44 113 GLY A N 1
ATOM 884 C CA . GLY A 1 113 ? 10.853 34.387 -15.658 1.00 39.44 113 GLY A CA 1
ATOM 885 C C . GLY A 1 113 ? 10.585 34.864 -17.079 1.00 39.44 113 GLY A C 1
ATOM 886 O O . GLY A 1 113 ? 11.474 35.389 -17.746 1.00 39.44 113 GLY A O 1
ATOM 887 N N . LEU A 1 114 ? 9.348 34.663 -17.528 1.00 46.22 114 LEU A N 1
ATOM 888 C CA . LEU A 1 114 ? 8.750 35.368 -18.648 1.00 46.22 114 LEU A CA 1
ATOM 889 C C . LEU A 1 114 ? 8.813 36.867 -18.331 1.00 46.22 114 LEU A C 1
ATOM 891 O O . LEU A 1 114 ? 7.908 37.427 -17.717 1.00 46.22 114 LEU A O 1
ATOM 895 N N . GLN A 1 115 ? 9.898 37.526 -18.734 1.00 42.34 115 GLN A N 1
ATOM 896 C CA . GLN A 1 115 ? 9.861 38.959 -18.973 1.00 42.34 115 GLN A CA 1
ATOM 897 C C . GLN A 1 115 ? 9.097 39.161 -20.276 1.00 42.34 115 GLN A C 1
ATOM 899 O O . GLN A 1 115 ? 9.637 39.017 -21.371 1.00 42.34 115 GLN A O 1
ATOM 904 N N . ALA A 1 116 ? 7.812 39.474 -20.138 1.00 46.28 116 ALA A N 1
ATOM 905 C CA . ALA A 1 116 ? 7.113 40.260 -21.134 1.00 46.28 116 ALA A CA 1
ATOM 906 C C . ALA A 1 116 ? 7.804 41.632 -21.186 1.00 46.28 116 ALA A C 1
ATOM 908 O O . ALA A 1 116 ? 7.525 42.504 -20.368 1.00 46.28 116 ALA A O 1
ATOM 909 N N . ALA A 1 117 ? 8.771 41.782 -22.088 1.00 40.72 117 ALA A N 1
ATOM 910 C CA . ALA A 1 117 ? 9.208 43.089 -22.547 1.00 40.72 117 ALA A CA 1
ATOM 911 C C . ALA A 1 117 ? 8.306 43.454 -23.729 1.00 40.72 117 ALA A C 1
ATOM 913 O O . ALA A 1 117 ? 8.266 42.744 -24.736 1.00 40.72 117 ALA A O 1
ATOM 914 N N . GLU A 1 118 ? 7.510 44.501 -23.537 1.00 47.72 118 GLU A N 1
ATOM 915 C CA . GLU A 1 118 ? 6.647 45.096 -24.550 1.00 47.72 118 GLU A CA 1
ATOM 916 C C . GLU A 1 118 ? 7.467 45.475 -25.799 1.00 47.72 118 GLU A C 1
ATOM 918 O O . GLU A 1 118 ? 8.615 45.905 -25.663 1.00 47.72 118 GLU A O 1
ATOM 923 N N . PRO A 1 119 ? 6.933 45.310 -27.023 1.00 44.62 119 PRO A N 1
ATOM 924 C CA . PRO A 1 119 ? 7.592 45.834 -28.208 1.00 44.62 119 PRO A CA 1
ATOM 925 C C . PRO A 1 119 ? 7.453 47.360 -28.211 1.00 44.62 119 PRO A C 1
ATOM 927 O O . PRO A 1 119 ? 6.352 47.882 -28.392 1.00 44.62 119 PRO A O 1
ATOM 930 N N . ASP A 1 120 ? 8.572 48.057 -28.005 1.00 43.91 120 ASP A N 1
ATOM 931 C CA . ASP A 1 120 ? 8.661 49.505 -28.174 1.00 43.91 120 ASP A CA 1
ATOM 932 C C . ASP A 1 120 ? 8.189 49.883 -29.582 1.00 43.91 120 ASP A C 1
ATOM 934 O O . ASP A 1 120 ? 8.743 49.467 -30.604 1.00 43.91 120 ASP A O 1
ATOM 938 N N . SER A 1 121 ? 7.114 50.661 -29.594 1.00 50.78 121 SER A N 1
ATOM 939 C CA . SER A 1 121 ? 6.498 51.269 -30.759 1.00 50.78 121 SER A CA 1
ATOM 940 C C . SER A 1 121 ? 7.507 52.099 -31.547 1.00 50.78 121 SER A C 1
ATOM 942 O O . SER A 1 121 ? 8.183 52.968 -30.991 1.00 50.78 121 SER A O 1
ATOM 944 N N . GLU A 1 122 ? 7.537 51.849 -32.854 1.00 48.94 122 GLU A N 1
ATOM 945 C CA . GLU A 1 122 ? 8.149 52.680 -33.882 1.00 48.94 122 GLU A CA 1
ATOM 946 C C . GLU A 1 122 ? 7.909 54.169 -33.615 1.00 48.94 122 GLU A C 1
ATOM 948 O O . GLU A 1 122 ? 6.773 54.640 -33.603 1.00 48.94 122 GLU A O 1
ATOM 953 N N . ASN A 1 123 ? 8.997 54.920 -33.462 1.00 40.78 123 ASN A N 1
ATOM 954 C CA . ASN A 1 123 ? 8.987 56.353 -33.698 1.00 40.78 123 ASN A CA 1
ATOM 955 C C . ASN A 1 123 ? 9.973 56.621 -34.839 1.00 40.78 123 ASN A C 1
ATOM 957 O O . ASN A 1 123 ? 11.162 56.858 -34.631 1.00 40.78 123 ASN A O 1
ATOM 961 N N . SER A 1 124 ? 9.469 56.477 -36.065 1.00 48.34 124 SER A N 1
ATOM 962 C CA . SER A 1 124 ? 10.025 57.166 -37.223 1.00 48.34 124 SER A CA 1
ATOM 963 C C . SER A 1 124 ? 9.719 58.646 -37.062 1.00 48.34 124 SER A C 1
ATOM 965 O O . SER A 1 124 ? 8.550 59.009 -37.065 1.00 48.34 124 SER A O 1
ATOM 967 N N . ASP A 1 125 ? 10.752 59.471 -36.921 1.00 50.59 125 ASP A N 1
ATOM 968 C CA . ASP A 1 125 ? 10.815 60.782 -37.568 1.00 50.59 125 ASP A CA 1
ATOM 969 C C . ASP A 1 125 ? 12.201 61.422 -37.363 1.00 50.59 125 ASP A C 1
ATOM 971 O O . ASP A 1 125 ? 12.674 61.544 -36.231 1.00 50.59 125 ASP A O 1
ATOM 975 N N . TRP A 1 126 ? 12.759 61.882 -38.496 1.00 44.78 126 TRP A N 1
ATOM 976 C CA . TRP A 1 126 ? 14.006 62.637 -38.753 1.00 44.78 126 TRP A CA 1
ATOM 977 C C . TRP A 1 126 ? 15.309 61.860 -38.982 1.00 44.78 126 TRP A C 1
ATOM 979 O O . TRP A 1 126 ? 15.909 61.329 -38.024 1.00 44.78 126 TRP A O 1
#

Sequence (126 aa):
MATIQDFEERIEKQKAELAKLEAKKKELEKKIRERNRKWRSLVTHSAGESVLSAVGCAWQELDLDALDRFLASHADEVSDMLTARGSTPEDAKARLDARKKKTAKTEPVADGGLQAAEPDSENSDW